Protein AF-A0A1A8UK29-F1 (afdb_monomer_lite)

InterPro domains:
  IPR009062 Smac/DIABLO-like superfamily [SSF46984] (2-151)
  IPR015142 Smac/DIABLO protein [PF09057] (1-151)
  IPR015142 Smac/DIABLO protein [PTHR32247] (2-151)

pLDDT: mean 91.87, std 12.12, range [48.28, 98.62]

Sequence (151 aa):
ATLALTDALTDYSKAVHSRIAFQRKYLSSLGKMSPAEEESLQQAVRDWRAEAAERLNECKRFESTWINAVNLSKMAAEAAYASGAHQASILVRTNIQVAQSQVEEAQKLSAEADKKLAETKVDEIQRMAEYTAFLEGSDEHEVQEAYLRED

Secondary structure (DSSP, 8-state):
-HHHHHHHHHHHHHHHHHHHHHHHHHHHHTTSS-HHHHHHHHHHHHHHHHHHHHHHHHHHHHHHHHHHHHHHHHHHHHHHHHTT-HHHHHHHHHHHHHHHHHHHHHHHHHHHHHHHHHHHHHHHHHHHHHHHHHHHHHHHHHHHHHHTS--

Foldseek 3Di:
DLVQLLVLLVVLLVLLVVLLVLLVVLLVCQPVDDPVVNVVSVVVNVVSVVVSVVSVVSNVVVVVVVVVVLVVLQVVLVVCVVVVVPVSSVVSVVVSVVSVVSNVVSVVSSVVSVVSSVVSVVVSVVSVVVSVVVVVVVVVVVVVVVVVVVD

Radius of gyration: 25.69 Å; chains: 1; bounding box: 67×18×79 Å

Structure (mmCIF, N/CA/C/O backbone):
data_AF-A0A1A8UK29-F1
#
_entry.id   AF-A0A1A8UK29-F1
#
loop_
_atom_site.group_PDB
_atom_site.id
_atom_site.type_symbol
_atom_site.label_atom_id
_atom_site.label_alt_id
_atom_site.label_comp_id
_atom_site.label_asym_id
_atom_site.label_entity_id
_atom_site.label_seq_id
_atom_site.pdbx_PDB_ins_code
_atom_site.Cartn_x
_atom_site.Cartn_y
_atom_site.Cartn_z
_atom_site.occupancy
_atom_site.B_iso_or_equiv
_atom_site.auth_seq_id
_atom_site.auth_comp_id
_atom_site.auth_asym_id
_atom_site.auth_atom_id
_atom_site.pdbx_PDB_model_num
ATOM 1 N N . ALA A 1 1 ? 6.023 6.525 -13.508 1.00 93.94 1 ALA A N 1
ATOM 2 C CA . ALA A 1 1 ? 5.519 5.273 -12.905 1.00 93.94 1 ALA A CA 1
ATOM 3 C C . ALA A 1 1 ? 6.085 5.067 -11.503 1.00 93.94 1 ALA A C 1
ATOM 5 O O . ALA A 1 1 ? 5.285 4.985 -10.588 1.00 93.94 1 ALA A O 1
ATOM 6 N N . THR A 1 2 ? 7.415 5.056 -11.315 1.00 98.25 2 THR A N 1
ATOM 7 C CA . THR A 1 2 ? 8.047 4.900 -9.984 1.00 98.25 2 THR A CA 1
ATOM 8 C C . THR A 1 2 ? 7.551 5.935 -8.980 1.00 98.25 2 THR A C 1
ATOM 10 O O . THR A 1 2 ? 6.970 5.545 -7.980 1.00 98.25 2 THR A O 1
ATOM 13 N N . LEU A 1 3 ? 7.666 7.229 -9.310 1.00 98.06 3 LEU A N 1
ATOM 14 C CA . LEU A 1 3 ? 7.211 8.319 -8.438 1.00 98.06 3 LEU A CA 1
ATOM 15 C C . LEU A 1 3 ? 5.725 8.190 -8.053 1.00 98.06 3 LEU A C 1
ATOM 17 O O . LEU A 1 3 ? 5.375 8.271 -6.887 1.00 98.06 3 LEU A O 1
ATOM 21 N N . ALA A 1 4 ? 4.856 7.897 -9.024 1.00 98.38 4 ALA A N 1
ATOM 22 C CA . ALA A 1 4 ? 3.425 7.727 -8.762 1.00 98.38 4 ALA A CA 1
ATOM 23 C C . ALA A 1 4 ? 3.131 6.565 -7.796 1.00 98.38 4 ALA A C 1
ATOM 25 O O . ALA A 1 4 ? 2.244 6.677 -6.958 1.00 98.38 4 ALA A O 1
ATOM 26 N N . LEU A 1 5 ? 3.874 5.456 -7.896 1.00 98.62 5 LEU A N 1
ATOM 27 C CA . LEU A 1 5 ? 3.731 4.336 -6.969 1.00 98.62 5 LEU A CA 1
ATOM 28 C C . LEU A 1 5 ? 4.274 4.680 -5.576 1.00 98.62 5 LEU A C 1
ATOM 30 O O . LEU A 1 5 ? 3.617 4.379 -4.586 1.00 98.62 5 LEU A O 1
ATOM 34 N N . THR A 1 6 ? 5.444 5.317 -5.483 1.00 98.56 6 THR A N 1
ATOM 35 C CA . THR A 1 6 ? 6.024 5.708 -4.188 1.00 98.56 6 THR A CA 1
ATOM 36 C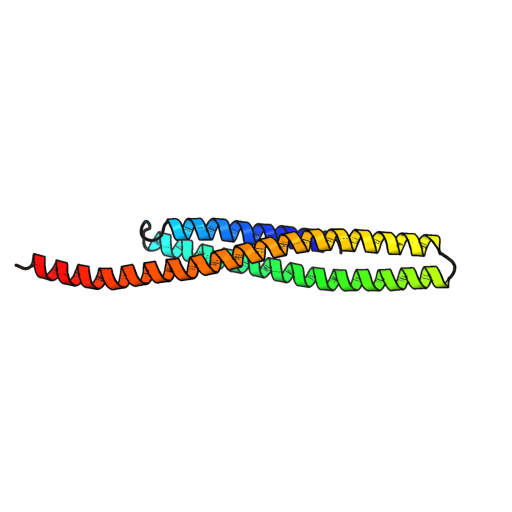 C . THR A 1 6 ? 5.156 6.732 -3.460 1.00 98.56 6 THR A C 1
ATOM 38 O O . THR A 1 6 ? 4.959 6.610 -2.250 1.00 98.56 6 THR A O 1
ATOM 41 N N . ASP A 1 7 ? 4.584 7.693 -4.187 1.00 98.25 7 ASP A N 1
ATOM 42 C CA . ASP A 1 7 ? 3.665 8.689 -3.630 1.00 98.25 7 ASP A CA 1
ATOM 43 C C . ASP A 1 7 ? 2.374 8.018 -3.146 1.00 98.25 7 ASP A C 1
ATOM 45 O O . ASP A 1 7 ? 1.969 8.219 -2.003 1.00 98.25 7 ASP A O 1
ATOM 49 N N . ALA A 1 8 ? 1.788 7.124 -3.953 1.00 98.50 8 ALA A N 1
ATOM 50 C CA . ALA A 1 8 ? 0.589 6.383 -3.564 1.00 98.50 8 ALA A CA 1
ATOM 51 C C . ALA A 1 8 ? 0.810 5.516 -2.311 1.00 98.50 8 ALA A C 1
ATOM 53 O O . ALA A 1 8 ? -0.012 5.543 -1.396 1.00 98.50 8 ALA A O 1
ATOM 54 N N . LEU A 1 9 ? 1.936 4.796 -2.226 1.00 98.56 9 LEU A N 1
ATOM 55 C CA . LEU A 1 9 ? 2.304 4.004 -1.042 1.00 98.56 9 LEU A CA 1
ATOM 56 C C . LEU A 1 9 ? 2.487 4.886 0.199 1.00 98.56 9 LEU A C 1
ATOM 58 O O . LEU A 1 9 ? 2.077 4.520 1.306 1.00 98.56 9 LEU A O 1
ATOM 62 N N . THR A 1 10 ? 3.078 6.066 0.018 1.00 98.25 10 THR A N 1
ATOM 63 C CA . THR A 1 10 ? 3.264 7.045 1.090 1.00 98.25 10 THR A CA 1
ATOM 64 C C . THR A 1 10 ? 1.920 7.574 1.587 1.00 98.25 10 THR A C 1
ATOM 66 O O . THR A 1 10 ? 1.681 7.623 2.795 1.00 98.25 10 THR A O 1
ATOM 69 N N . ASP A 1 11 ? 1.015 7.934 0.682 1.00 97.94 11 ASP A N 1
ATOM 70 C CA . ASP A 1 11 ? -0.301 8.463 1.037 1.00 97.94 11 ASP A CA 1
ATOM 71 C C . ASP A 1 11 ? -1.218 7.396 1.641 1.00 97.94 11 ASP A C 1
ATOM 73 O O . ASP A 1 11 ? -1.939 7.683 2.600 1.00 97.94 11 ASP A O 1
ATOM 77 N N . TYR A 1 12 ? -1.124 6.147 1.179 1.00 98.62 12 TYR A N 1
ATOM 78 C CA . TYR A 1 12 ? -1.751 5.006 1.844 1.00 98.62 12 TYR A CA 1
ATOM 79 C C . TYR A 1 12 ? -1.241 4.843 3.282 1.00 98.62 12 TYR A C 1
ATOM 81 O O . TYR A 1 12 ? -2.039 4.786 4.219 1.00 98.62 12 TYR A O 1
ATOM 89 N N . SER A 1 13 ? 0.080 4.858 3.483 1.00 98.25 13 SER A N 1
ATOM 90 C CA . SER A 1 13 ? 0.688 4.738 4.815 1.00 98.25 13 SER A CA 1
ATOM 91 C C . SER A 1 13 ? 0.213 5.850 5.759 1.00 98.25 13 SER A C 1
ATOM 93 O O . SER A 1 13 ? -0.141 5.588 6.912 1.00 98.25 13 SER A O 1
ATOM 95 N N . LYS A 1 14 ? 0.132 7.098 5.271 1.00 97.44 14 LYS A N 1
ATOM 96 C CA . LYS A 1 14 ? -0.428 8.228 6.032 1.00 97.44 14 LYS A CA 1
ATOM 97 C C . LYS A 1 14 ? -1.895 7.996 6.397 1.00 97.44 14 LYS A C 1
ATOM 99 O O . LYS A 1 14 ? -2.258 8.195 7.554 1.00 97.44 14 LYS A O 1
ATOM 104 N N . ALA A 1 15 ? -2.728 7.561 5.449 1.00 97.62 15 ALA A N 1
ATOM 105 C CA . ALA A 1 15 ? -4.143 7.283 5.698 1.00 97.62 15 ALA A CA 1
ATOM 106 C C . ALA A 1 15 ? -4.327 6.190 6.766 1.00 97.62 15 ALA A C 1
ATOM 108 O O . ALA A 1 15 ? -5.136 6.342 7.685 1.00 97.62 15 ALA A O 1
ATOM 109 N N . VAL A 1 16 ? -3.519 5.126 6.709 1.00 98.12 16 VAL A N 1
ATOM 110 C CA . VAL A 1 16 ? -3.502 4.061 7.722 1.00 98.12 16 VAL A CA 1
ATOM 111 C C . VAL A 1 16 ? -3.108 4.603 9.097 1.00 98.12 16 VAL A C 1
ATOM 113 O O . VAL A 1 16 ? -3.787 4.314 10.084 1.00 98.12 16 VAL A O 1
ATOM 116 N N . HIS A 1 17 ? -2.061 5.425 9.192 1.00 97.56 17 HIS A N 1
ATOM 117 C CA . HIS A 1 17 ? -1.656 6.028 10.463 1.00 97.56 17 HIS A CA 1
ATOM 118 C C . HIS A 1 17 ? -2.714 6.972 11.046 1.00 97.56 17 HIS A C 1
ATOM 120 O O . HIS A 1 17 ? -2.998 6.887 12.243 1.00 97.56 17 HIS A O 1
ATOM 126 N N . SER A 1 18 ? -3.338 7.814 10.219 1.00 95.56 18 SER A N 1
ATOM 127 C CA . SER A 1 18 ? -4.444 8.686 10.635 1.00 95.56 18 SER A CA 1
ATOM 128 C C . SER A 1 18 ? -5.620 7.876 11.174 1.00 95.56 18 SER A C 1
ATOM 130 O O . SER A 1 18 ? -6.127 8.166 12.260 1.00 95.56 18 SER A O 1
ATOM 132 N N . ARG A 1 19 ? -5.989 6.792 10.481 1.00 95.31 19 ARG A N 1
ATOM 133 C CA . ARG A 1 19 ? -7.007 5.850 10.953 1.00 95.31 19 ARG A CA 1
ATOM 134 C C . ARG A 1 19 ? -6.635 5.238 12.305 1.00 95.31 19 ARG A C 1
ATOM 136 O O . ARG A 1 19 ? -7.479 5.204 13.193 1.00 95.31 19 ARG A O 1
ATOM 143 N N . ILE A 1 20 ? -5.403 4.752 12.481 1.00 96.44 20 ILE A N 1
ATOM 144 C CA . ILE A 1 20 ? -4.942 4.162 13.752 1.00 96.44 20 ILE A CA 1
ATOM 145 C C . ILE A 1 20 ? -5.047 5.180 14.893 1.00 96.44 20 ILE A C 1
ATOM 147 O O . ILE A 1 20 ? -5.548 4.853 15.969 1.00 96.44 20 ILE A O 1
ATOM 151 N N . ALA A 1 21 ? -4.587 6.413 14.667 1.00 95.19 21 ALA A N 1
ATOM 152 C CA . ALA A 1 21 ? -4.640 7.474 15.668 1.00 95.19 21 ALA A CA 1
ATOM 153 C C . ALA A 1 21 ? -6.087 7.791 16.076 1.00 95.19 21 ALA A C 1
ATOM 155 O O . ALA A 1 21 ? -6.390 7.882 17.268 1.00 95.19 21 ALA A O 1
ATOM 156 N N . PHE A 1 22 ? -6.985 7.890 15.094 1.00 93.81 22 PHE A N 1
ATOM 157 C CA . PHE A 1 22 ? -8.407 8.096 15.336 1.00 93.81 22 PHE A CA 1
ATOM 158 C C . PHE A 1 22 ? -9.031 6.931 16.116 1.00 93.81 22 PHE A C 1
ATOM 160 O O . PHE A 1 22 ? -9.676 7.154 17.139 1.00 93.81 22 PHE A O 1
ATOM 167 N N . GLN A 1 23 ? -8.771 5.690 15.694 1.00 93.56 23 GLN A N 1
ATOM 168 C CA . GLN A 1 23 ? -9.289 4.481 16.338 1.00 93.56 23 GLN A CA 1
ATOM 169 C C . GLN A 1 23 ? -8.884 4.412 17.816 1.00 93.56 23 GLN A C 1
ATOM 171 O O . GLN A 1 23 ? -9.723 4.184 18.681 1.00 93.56 23 GLN A O 1
ATOM 176 N N . ARG A 1 24 ? -7.611 4.668 18.135 1.00 94.12 24 ARG A N 1
ATOM 177 C CA . ARG A 1 24 ? -7.126 4.670 19.527 1.00 94.12 24 ARG A CA 1
ATOM 178 C C . ARG A 1 24 ? -7.808 5.736 20.381 1.00 94.12 24 ARG A C 1
ATOM 180 O O . ARG A 1 24 ? -8.111 5.488 21.550 1.00 94.12 24 ARG A O 1
ATOM 187 N N . LYS A 1 25 ? -8.055 6.918 19.806 1.00 92.00 25 LYS A N 1
ATOM 188 C CA . LYS A 1 25 ? -8.783 7.995 20.484 1.00 92.00 25 LYS A CA 1
ATOM 189 C C . LYS A 1 25 ? -10.228 7.580 20.767 1.00 92.00 25 LYS A C 1
ATOM 191 O O . LYS A 1 25 ? -10.651 7.713 21.910 1.00 92.00 25 LYS A O 1
ATOM 196 N N . TYR A 1 26 ? -10.921 7.019 19.773 1.00 91.44 26 TYR A N 1
ATOM 197 C CA . TYR A 1 26 ? -12.284 6.493 19.914 1.00 91.44 26 TYR A CA 1
ATOM 198 C C . TYR A 1 26 ? -12.379 5.427 21.018 1.00 91.44 26 TYR A C 1
ATOM 200 O O . TYR A 1 26 ? -13.186 5.548 21.934 1.00 91.44 26 TYR A O 1
ATOM 208 N N . LEU A 1 27 ? -11.478 4.439 21.017 1.00 91.69 27 LEU A N 1
ATOM 209 C CA . LEU A 1 27 ? -11.456 3.398 22.053 1.00 91.69 27 LEU A CA 1
ATOM 210 C C . LEU A 1 27 ? -11.203 3.959 23.464 1.00 91.69 27 LEU A C 1
ATOM 212 O O . LEU A 1 27 ? -11.622 3.380 24.463 1.00 91.69 27 LEU A O 1
ATOM 216 N N . SER A 1 28 ? -10.499 5.085 23.585 1.00 92.00 28 SER A N 1
ATOM 217 C CA . SER A 1 28 ? -10.218 5.732 24.877 1.00 92.00 28 SER A CA 1
ATOM 218 C C . SER A 1 28 ? -11.385 6.583 25.401 1.00 92.00 28 SER A C 1
ATOM 220 O O . SER A 1 28 ? -11.411 6.932 26.591 1.00 92.00 28 SER A O 1
ATOM 222 N N . SER A 1 29 ? -12.331 6.928 24.524 1.00 90.94 29 SER A N 1
ATOM 223 C CA . SER A 1 29 ? -13.538 7.691 24.844 1.00 90.94 29 SER A CA 1
ATOM 224 C C . SER A 1 29 ? -14.785 6.826 25.041 1.00 90.94 29 SER A C 1
ATOM 226 O O . SER A 1 29 ? -15.813 7.377 25.419 1.00 90.94 29 SER A O 1
ATOM 228 N N . LEU A 1 30 ? -14.708 5.502 24.852 1.00 89.38 30 LEU A N 1
ATOM 229 C CA . LEU A 1 30 ? -15.824 4.586 25.129 1.00 89.38 30 LEU A CA 1
ATOM 230 C C . LEU A 1 30 ? -16.416 4.825 26.529 1.00 89.38 30 LEU A C 1
ATOM 232 O O . LEU A 1 30 ? -15.677 5.020 27.499 1.00 89.38 30 LEU A O 1
ATOM 236 N N . GLY A 1 31 ? -17.749 4.863 26.609 1.00 86.12 31 GLY A N 1
ATOM 237 C CA . GLY A 1 31 ? -18.501 5.136 27.839 1.00 86.12 31 GLY A CA 1
ATOM 238 C C . GLY A 1 31 ? -18.473 6.588 28.338 1.00 86.12 31 GLY A C 1
ATOM 239 O O . GLY A 1 31 ? -19.058 6.877 29.376 1.00 86.12 31 GLY A O 1
ATOM 240 N N . LYS A 1 32 ? -17.804 7.515 27.637 1.00 90.56 32 LYS A N 1
ATOM 241 C CA . LYS A 1 32 ? -17.695 8.940 28.023 1.00 90.56 32 LYS A CA 1
ATOM 242 C C . LYS A 1 32 ? -18.400 9.884 27.047 1.00 90.56 32 LYS A C 1
ATOM 244 O O . LYS A 1 32 ? -18.146 11.085 27.075 1.00 90.56 32 LYS A O 1
ATOM 249 N N . MET A 1 33 ? -19.203 9.338 26.142 1.00 89.19 33 MET A N 1
ATOM 250 C CA . MET A 1 33 ? -19.790 10.059 25.015 1.00 89.19 33 MET A CA 1
ATOM 251 C C . MET A 1 33 ? -21.299 9.887 25.020 1.00 89.19 33 MET A C 1
ATOM 253 O O . MET A 1 33 ? -21.807 8.857 25.458 1.00 89.19 33 MET A O 1
ATOM 257 N N . SER A 1 34 ? -22.010 10.894 24.526 1.00 90.69 34 SER A N 1
ATOM 258 C CA . SER A 1 34 ? -23.442 10.772 24.263 1.00 90.69 34 SER A CA 1
ATOM 259 C C . SER A 1 34 ? -23.707 9.841 23.068 1.00 90.69 34 SER A C 1
ATOM 261 O O . SER A 1 34 ? -22.844 9.709 22.195 1.00 90.69 34 SER A O 1
ATOM 263 N N . PRO A 1 35 ? -24.914 9.255 22.954 1.00 88.62 35 PRO A N 1
ATOM 264 C CA . PRO A 1 35 ? -25.262 8.388 21.824 1.00 88.62 35 PRO A CA 1
ATOM 265 C C . PRO A 1 35 ? -25.066 9.052 20.451 1.00 88.62 35 PRO A C 1
ATOM 267 O O . PRO A 1 35 ? -24.581 8.424 19.514 1.00 88.62 35 PRO A O 1
ATOM 270 N N . ALA A 1 36 ? -25.378 10.349 20.337 1.00 91.75 36 ALA A N 1
ATOM 271 C CA . ALA A 1 36 ? -25.201 11.104 19.095 1.00 91.75 36 ALA A CA 1
ATOM 272 C C . ALA A 1 36 ? -23.717 11.313 18.735 1.00 91.75 36 ALA A C 1
ATOM 274 O O . ALA A 1 36 ? -23.333 11.256 17.565 1.00 91.75 36 ALA A O 1
ATOM 275 N N . GLU A 1 37 ? -22.864 11.553 19.735 1.00 91.75 37 GLU A N 1
ATOM 276 C CA . GLU A 1 37 ? -21.417 11.648 19.521 1.00 91.75 37 GLU A CA 1
ATOM 277 C C . GLU A 1 37 ? -20.820 10.292 19.143 1.00 91.75 37 GLU A C 1
ATOM 279 O O . GLU A 1 37 ? -19.945 10.229 18.277 1.00 91.75 37 GLU A O 1
ATOM 284 N N . GLU A 1 38 ? -21.299 9.210 19.757 1.00 89.06 38 GLU A N 1
ATOM 285 C CA . GLU A 1 38 ? -20.870 7.858 19.422 1.00 89.06 38 GLU A CA 1
ATOM 286 C C . GLU A 1 38 ? -21.222 7.497 17.974 1.00 89.06 38 GLU A C 1
ATOM 288 O O . GLU A 1 38 ? -20.342 7.058 17.231 1.00 89.06 38 GLU A O 1
ATOM 293 N N . GLU A 1 39 ? -22.459 7.746 17.537 1.00 91.06 39 GLU A N 1
ATOM 294 C CA . GLU A 1 39 ? -22.889 7.503 16.155 1.00 91.06 39 GLU A CA 1
ATOM 295 C C . GLU A 1 39 ? -22.022 8.277 15.145 1.00 91.06 39 GLU A C 1
ATOM 297 O O . GLU A 1 39 ? -21.557 7.717 14.144 1.00 91.06 39 GLU A O 1
ATOM 302 N N . SER A 1 40 ? -21.736 9.548 15.442 1.00 92.94 40 SER A N 1
ATOM 303 C CA . SER A 1 40 ? -20.865 10.400 14.628 1.00 92.94 40 SER A CA 1
ATOM 304 C C . SER A 1 40 ? -19.441 9.841 14.525 1.00 92.94 40 SER A C 1
ATOM 306 O O . SER A 1 40 ? -18.879 9.743 13.429 1.00 92.94 40 SER A O 1
ATOM 308 N N . LEU A 1 41 ? -18.852 9.393 15.641 1.00 91.19 41 LEU A N 1
ATOM 309 C CA . LEU A 1 41 ? -17.525 8.778 15.614 1.00 91.19 41 LEU A CA 1
ATOM 310 C C . LEU A 1 41 ? -17.519 7.428 14.896 1.00 91.19 41 LEU A C 1
ATOM 312 O O . LEU A 1 41 ? -16.571 7.149 14.163 1.00 91.19 41 LEU A O 1
ATOM 316 N N . GLN A 1 42 ? -18.559 6.607 15.051 1.00 89.56 42 GLN A N 1
ATOM 317 C CA . GLN A 1 42 ? -18.689 5.354 14.308 1.00 89.56 42 GLN A CA 1
ATOM 318 C C . GLN A 1 42 ? -18.778 5.606 12.795 1.00 89.56 42 GLN A C 1
ATOM 320 O O . GLN A 1 42 ? -18.169 4.867 12.016 1.00 89.56 42 GLN A O 1
ATOM 325 N N . GLN A 1 43 ? -19.481 6.660 12.361 1.00 93.06 43 GLN A N 1
ATOM 326 C CA . GLN A 1 43 ? -19.480 7.078 10.958 1.00 93.06 43 GLN A CA 1
ATOM 327 C C . GLN A 1 43 ? -18.079 7.494 10.505 1.00 93.06 43 GLN A C 1
ATOM 329 O O . GLN A 1 43 ? -17.592 6.982 9.499 1.00 93.06 43 GLN A O 1
ATOM 334 N N . ALA A 1 44 ? -17.377 8.308 11.291 1.00 93.44 44 ALA A N 1
ATOM 335 C CA . ALA A 1 44 ? -16.003 8.686 10.977 1.00 93.44 44 ALA A CA 1
ATOM 336 C C . ALA A 1 44 ? -15.054 7.469 10.897 1.00 93.44 44 ALA A C 1
ATOM 338 O O . ALA A 1 44 ? -14.183 7.429 10.028 1.00 93.44 44 ALA A O 1
ATOM 339 N N . VAL A 1 45 ? -15.226 6.432 11.734 1.00 89.69 45 VAL A N 1
ATOM 340 C CA . VAL A 1 45 ? -14.480 5.162 11.601 1.00 89.69 45 VAL A CA 1
ATOM 341 C C . VAL A 1 45 ? -14.743 4.511 10.238 1.00 89.69 45 VAL A C 1
ATOM 343 O O . VAL A 1 45 ? -13.802 4.014 9.608 1.00 89.69 45 VAL A O 1
ATOM 346 N N . ARG A 1 46 ? -16.000 4.487 9.772 1.00 92.44 46 ARG A N 1
ATOM 347 C CA . ARG A 1 46 ? -16.359 3.945 8.449 1.00 92.44 46 ARG A CA 1
ATOM 348 C C . ARG A 1 46 ? -15.697 4.742 7.326 1.00 92.44 46 ARG A C 1
ATOM 350 O O . ARG A 1 46 ? -15.111 4.129 6.435 1.00 92.44 46 ARG A O 1
ATOM 357 N N . ASP A 1 47 ? -15.700 6.066 7.420 1.00 94.81 47 ASP A N 1
ATOM 358 C CA . ASP A 1 47 ? -15.101 6.947 6.414 1.00 94.81 47 ASP A CA 1
ATOM 359 C C . ASP A 1 47 ? -13.579 6.751 6.333 1.00 94.81 47 ASP A C 1
ATOM 361 O O . ASP A 1 47 ? -13.033 6.520 5.254 1.00 94.81 47 ASP A O 1
ATOM 365 N N . TRP A 1 48 ? -12.884 6.698 7.476 1.00 93.69 48 TRP A N 1
ATOM 366 C CA . TRP A 1 48 ? -11.445 6.402 7.520 1.00 93.69 48 TRP A CA 1
ATOM 367 C C . TRP A 1 48 ? -11.094 5.016 6.965 1.00 93.69 48 TRP A C 1
ATOM 369 O O . TRP A 1 48 ? -10.012 4.815 6.407 1.00 93.69 48 TRP A O 1
ATOM 379 N N . ARG A 1 49 ? -11.984 4.030 7.131 1.00 93.31 49 ARG A N 1
ATOM 380 C CA . ARG A 1 49 ? -11.817 2.693 6.541 1.00 93.31 49 ARG A CA 1
ATOM 381 C C . ARG A 1 49 ? -11.969 2.728 5.025 1.00 93.31 49 ARG A C 1
ATOM 383 O O . ARG A 1 49 ? -11.172 2.078 4.349 1.00 93.31 49 ARG A O 1
ATOM 390 N N . ALA A 1 50 ? -12.956 3.463 4.518 1.00 96.19 50 ALA A N 1
ATOM 391 C CA . ALA A 1 50 ? -13.182 3.630 3.087 1.00 96.19 50 ALA A CA 1
ATOM 392 C C . ALA A 1 50 ? -12.002 4.350 2.417 1.00 96.19 50 ALA A C 1
ATOM 394 O O . ALA A 1 50 ? -11.454 3.833 1.447 1.00 96.19 50 ALA A O 1
ATOM 395 N N . GLU A 1 51 ? -11.534 5.451 3.006 1.00 96.12 51 GLU A N 1
ATOM 396 C CA . GLU A 1 51 ? -10.380 6.226 2.532 1.00 96.12 51 GLU A CA 1
ATOM 397 C C . GLU A 1 51 ? -9.108 5.366 2.420 1.00 96.12 51 GLU A C 1
ATOM 399 O O . GLU A 1 51 ? -8.436 5.340 1.388 1.00 96.12 51 GLU A O 1
ATOM 404 N N . ALA A 1 52 ? -8.779 4.595 3.465 1.00 95.75 52 ALA A N 1
ATOM 405 C CA . ALA A 1 52 ? -7.617 3.706 3.427 1.00 95.75 52 ALA A CA 1
ATOM 406 C C . ALA A 1 52 ? -7.761 2.611 2.350 1.00 95.75 52 ALA A C 1
ATOM 408 O O . ALA A 1 52 ? -6.781 2.247 1.699 1.00 95.75 52 ALA A O 1
ATOM 409 N N . ALA A 1 53 ? -8.975 2.089 2.141 1.00 96.94 53 ALA A N 1
ATOM 410 C CA . ALA A 1 53 ? -9.241 1.087 1.112 1.00 96.94 53 ALA A CA 1
ATOM 411 C C . ALA A 1 53 ? -9.126 1.661 -0.310 1.00 96.94 53 ALA A C 1
ATOM 413 O O . ALA A 1 53 ? -8.587 0.995 -1.196 1.00 96.94 53 ALA A O 1
ATOM 414 N N . GLU A 1 54 ? -9.587 2.893 -0.530 1.00 97.94 54 GLU A N 1
ATOM 415 C CA . GLU A 1 54 ? -9.433 3.600 -1.801 1.00 97.94 54 GLU A CA 1
ATOM 416 C C . GLU A 1 54 ? -7.953 3.808 -2.138 1.00 97.94 54 GLU A C 1
ATOM 418 O O . GLU A 1 54 ? -7.502 3.387 -3.205 1.00 97.94 54 GLU A O 1
ATOM 423 N N . ARG A 1 55 ? -7.161 4.322 -1.189 1.00 98.06 55 ARG A N 1
ATOM 424 C CA . ARG A 1 55 ? -5.712 4.518 -1.374 1.00 98.06 55 ARG A CA 1
ATOM 425 C C . ARG A 1 55 ? -4.969 3.214 -1.646 1.00 98.06 55 ARG A C 1
ATOM 427 O O . ARG A 1 55 ? -4.068 3.176 -2.484 1.00 98.06 55 ARG A O 1
ATOM 434 N N . LEU A 1 56 ? -5.374 2.117 -1.004 1.00 97.81 56 LEU A N 1
ATOM 435 C CA . LEU A 1 56 ? -4.819 0.796 -1.298 1.00 97.81 56 LEU A CA 1
ATOM 436 C C . LEU A 1 56 ? -5.126 0.352 -2.737 1.00 97.81 56 LEU A C 1
ATOM 438 O O . LEU A 1 56 ? -4.279 -0.245 -3.404 1.00 97.81 56 LEU A O 1
ATOM 442 N N . ASN A 1 57 ? -6.330 0.630 -3.239 1.00 98.00 57 ASN A N 1
ATOM 443 C CA . ASN A 1 57 ? -6.686 0.320 -4.624 1.00 98.00 57 ASN A CA 1
ATOM 444 C C . ASN A 1 57 ? -5.887 1.170 -5.622 1.00 98.00 57 ASN A C 1
ATOM 446 O O . ASN A 1 57 ? -5.454 0.650 -6.653 1.00 98.00 57 ASN A O 1
ATOM 450 N N . GLU A 1 58 ? -5.624 2.439 -5.307 1.00 97.56 58 GLU A N 1
ATOM 451 C CA . GLU A 1 58 ? -4.729 3.280 -6.107 1.00 97.56 58 GLU A CA 1
ATOM 452 C C . GLU A 1 58 ? -3.303 2.721 -6.148 1.00 97.56 58 GLU A C 1
ATOM 454 O O . GLU A 1 58 ? -2.731 2.619 -7.237 1.00 97.56 58 GLU A O 1
ATOM 459 N N . CYS A 1 59 ? -2.766 2.274 -5.005 1.00 98.19 59 CYS A N 1
ATOM 460 C CA . CYS A 1 59 ? -1.462 1.605 -4.939 1.00 98.19 59 CYS A CA 1
ATOM 461 C C . CYS A 1 59 ? -1.402 0.414 -5.901 1.00 98.19 59 CYS A C 1
ATOM 463 O O . CYS A 1 59 ? -0.495 0.345 -6.726 1.00 98.19 59 CYS A O 1
ATOM 465 N N . LYS A 1 60 ? -2.407 -0.473 -5.877 1.00 98.12 60 LYS A N 1
ATOM 466 C CA . LYS A 1 60 ? -2.478 -1.643 -6.777 1.00 98.12 60 LYS A CA 1
ATOM 467 C C . LYS A 1 60 ? -2.499 -1.246 -8.256 1.00 98.12 60 LYS A C 1
ATOM 469 O O . LYS A 1 60 ? -1.845 -1.879 -9.087 1.00 98.12 60 LYS A O 1
ATOM 474 N N . ARG A 1 61 ? -3.234 -0.184 -8.607 1.00 98.12 61 ARG A N 1
ATOM 475 C CA . ARG A 1 61 ? -3.289 0.334 -9.985 1.00 98.12 61 ARG A CA 1
ATOM 476 C C . ARG A 1 61 ? -1.923 0.851 -10.442 1.00 98.12 61 ARG A C 1
ATOM 478 O O . ARG A 1 61 ? -1.477 0.538 -11.552 1.00 98.12 61 ARG A O 1
ATOM 485 N N . PHE A 1 62 ? -1.254 1.638 -9.602 1.00 98.44 62 PHE A N 1
ATOM 486 C CA . PHE A 1 62 ? 0.075 2.160 -9.913 1.00 98.44 62 PHE A CA 1
ATOM 487 C C . PHE A 1 62 ? 1.143 1.068 -9.916 1.00 98.44 62 PHE A C 1
ATOM 489 O O . PHE A 1 62 ? 2.032 1.112 -10.762 1.00 98.44 62 PHE A O 1
ATOM 496 N N . GLU A 1 63 ? 1.020 0.057 -9.060 1.00 98.44 63 GLU A N 1
ATOM 497 C CA . GLU A 1 63 ? 1.918 -1.094 -9.010 1.00 98.44 63 GLU A CA 1
ATOM 498 C C . GLU A 1 63 ? 1.872 -1.891 -10.313 1.00 98.44 63 GLU A C 1
ATOM 500 O O . GLU A 1 63 ? 2.911 -2.121 -10.931 1.00 98.44 63 GLU A O 1
ATOM 505 N N . SER A 1 64 ? 0.673 -2.210 -10.811 1.00 98.19 64 SER A N 1
ATOM 506 C CA . SER A 1 64 ? 0.516 -2.865 -12.116 1.00 98.19 64 SER A CA 1
ATOM 507 C C . SER A 1 64 ? 1.156 -2.048 -13.249 1.00 98.19 64 SER A C 1
ATOM 509 O O . SER A 1 64 ? 1.907 -2.577 -14.074 1.00 98.19 64 SER A O 1
ATOM 511 N N . THR A 1 65 ? 0.934 -0.730 -13.249 1.00 98.25 65 THR A N 1
ATOM 512 C CA . THR A 1 65 ? 1.529 0.188 -14.235 1.00 98.25 65 THR A CA 1
ATOM 513 C C . THR A 1 65 ? 3.058 0.221 -14.132 1.00 98.25 65 THR A C 1
ATOM 515 O O . THR A 1 65 ? 3.760 0.250 -15.145 1.00 98.25 65 THR A O 1
ATOM 518 N N . TRP A 1 66 ? 3.590 0.204 -12.912 1.00 98.62 66 TRP A N 1
ATOM 519 C CA . TRP A 1 66 ? 5.021 0.227 -12.642 1.00 98.62 66 TRP A CA 1
ATOM 520 C C . TRP A 1 66 ? 5.716 -1.069 -13.060 1.00 98.62 66 TRP A C 1
ATOM 522 O O . TRP A 1 66 ? 6.739 -1.002 -13.740 1.00 98.62 66 TRP A O 1
ATOM 532 N N . ILE A 1 67 ? 5.131 -2.231 -12.757 1.00 98.56 67 ILE A N 1
ATOM 533 C CA . ILE A 1 67 ? 5.641 -3.540 -13.194 1.00 98.56 67 ILE A CA 1
ATOM 534 C C . ILE A 1 67 ? 5.769 -3.579 -14.721 1.00 98.56 67 ILE A C 1
ATOM 536 O O . ILE A 1 67 ? 6.814 -3.966 -15.251 1.00 98.56 67 ILE A O 1
ATOM 540 N N . ASN A 1 68 ? 4.745 -3.108 -15.438 1.00 98.38 68 ASN A N 1
ATOM 541 C CA . ASN A 1 68 ? 4.777 -3.036 -16.899 1.00 98.38 68 ASN A CA 1
ATOM 542 C C . ASN A 1 68 ? 5.890 -2.106 -17.406 1.00 98.38 68 ASN A C 1
ATOM 544 O O . ASN A 1 68 ? 6.641 -2.481 -18.307 1.00 98.38 68 ASN A O 1
ATOM 548 N N . ALA A 1 69 ? 6.050 -0.925 -16.802 1.00 98.38 69 ALA A N 1
ATOM 549 C CA . ALA A 1 69 ? 7.111 0.016 -17.164 1.00 98.38 69 ALA A CA 1
ATOM 550 C C . ALA A 1 69 ? 8.522 -0.553 -16.914 1.00 98.38 69 ALA A C 1
ATOM 552 O O . ALA A 1 69 ? 9.423 -0.365 -17.736 1.00 98.38 69 ALA A O 1
ATOM 553 N N . VAL A 1 70 ? 8.718 -1.286 -15.813 1.00 98.50 70 VAL A N 1
ATOM 554 C CA . VAL A 1 70 ? 9.982 -1.971 -15.503 1.00 98.50 70 VAL A CA 1
ATOM 555 C C . VAL A 1 70 ? 10.273 -3.063 -16.530 1.00 98.50 70 VAL A C 1
ATOM 557 O O . VAL A 1 70 ? 11.394 -3.137 -17.031 1.00 98.50 70 VAL A O 1
ATOM 560 N N . ASN A 1 71 ? 9.284 -3.881 -16.893 1.00 98.44 71 ASN A N 1
ATOM 561 C CA . ASN A 1 71 ? 9.462 -4.945 -17.884 1.00 98.44 71 ASN A CA 1
ATOM 562 C C . ASN A 1 71 ? 9.802 -4.389 -19.272 1.00 98.44 71 ASN A C 1
ATOM 564 O O . ASN A 1 71 ? 10.753 -4.855 -19.897 1.00 98.44 71 ASN A O 1
ATOM 568 N N . LEU A 1 72 ? 9.108 -3.334 -19.712 1.00 98.50 72 LEU A N 1
ATOM 569 C CA . LEU A 1 72 ? 9.445 -2.626 -20.952 1.00 98.50 72 LEU A CA 1
ATOM 570 C C . LEU A 1 72 ? 10.876 -2.069 -20.915 1.00 98.50 72 LEU A C 1
ATOM 572 O O . LEU A 1 72 ? 11.618 -2.194 -21.887 1.00 98.50 72 LEU A O 1
ATOM 576 N N . SER A 1 73 ? 11.293 -1.506 -19.779 1.00 98.38 73 SER A N 1
ATOM 577 C CA . SER A 1 73 ? 12.653 -0.981 -19.604 1.00 98.38 73 SER A CA 1
ATOM 578 C C . SER A 1 73 ? 13.712 -2.089 -19.653 1.00 98.38 73 SER A C 1
ATOM 580 O O . SER A 1 73 ? 14.777 -1.893 -20.236 1.00 98.38 73 SER A O 1
ATOM 582 N N . LYS A 1 74 ? 13.427 -3.273 -19.095 1.00 98.56 74 LYS A N 1
ATOM 583 C CA . LYS A 1 74 ? 14.316 -4.445 -19.196 1.00 98.56 74 LYS A CA 1
ATOM 584 C C . LYS A 1 74 ? 14.492 -4.880 -20.651 1.00 98.56 74 LYS A C 1
ATOM 586 O O . LYS A 1 74 ? 15.628 -5.005 -21.102 1.00 98.56 74 LYS A O 1
ATOM 591 N N . MET A 1 75 ? 13.392 -5.003 -21.397 1.00 98.62 75 MET A N 1
ATOM 592 C CA . MET A 1 75 ? 13.433 -5.327 -22.829 1.00 98.62 75 MET A CA 1
ATOM 593 C C . MET A 1 75 ? 14.219 -4.278 -23.629 1.00 98.62 75 MET A C 1
ATOM 595 O O . MET A 1 75 ? 15.027 -4.626 -24.487 1.00 98.62 75 MET A O 1
ATOM 599 N N . ALA A 1 76 ? 14.040 -2.988 -23.324 1.00 98.50 76 ALA A N 1
ATOM 600 C CA . ALA A 1 76 ? 14.797 -1.912 -23.962 1.00 98.50 76 ALA A CA 1
ATOM 601 C C . ALA A 1 76 ? 16.303 -2.008 -23.665 1.00 98.50 76 ALA A C 1
ATOM 603 O O . ALA A 1 76 ? 17.125 -1.831 -24.565 1.00 98.50 76 ALA A O 1
ATOM 604 N N . ALA A 1 77 ? 16.680 -2.338 -22.427 1.00 98.56 77 ALA A N 1
ATOM 605 C CA . ALA A 1 77 ? 18.076 -2.554 -22.063 1.00 98.56 77 ALA A CA 1
ATOM 606 C C . ALA A 1 77 ? 18.692 -3.759 -22.795 1.00 98.56 77 ALA A C 1
ATOM 608 O O . ALA A 1 77 ? 19.860 -3.706 -23.185 1.00 98.56 77 ALA A O 1
ATOM 609 N N . GLU A 1 78 ? 17.930 -4.837 -22.986 1.00 98.44 78 GLU A N 1
ATOM 610 C CA . GLU A 1 78 ? 18.353 -6.020 -23.746 1.00 98.44 78 GLU A CA 1
ATOM 611 C C . GLU A 1 78 ? 18.529 -5.708 -25.236 1.00 98.44 78 GLU A C 1
ATOM 613 O O . GLU A 1 78 ? 19.565 -6.038 -25.812 1.00 98.44 78 GLU A O 1
ATOM 618 N N . ALA A 1 79 ? 17.584 -4.991 -25.846 1.00 98.56 79 ALA A N 1
ATOM 619 C CA . ALA A 1 79 ? 17.681 -4.553 -27.238 1.00 98.56 79 ALA A CA 1
ATOM 620 C C . ALA A 1 79 ? 18.869 -3.597 -27.470 1.00 98.56 79 ALA A C 1
ATOM 622 O O . ALA A 1 79 ? 19.601 -3.724 -28.456 1.00 98.56 79 ALA A O 1
ATOM 623 N N . ALA A 1 80 ? 19.115 -2.670 -26.537 1.00 98.56 80 ALA A N 1
ATOM 624 C CA . ALA A 1 80 ? 20.288 -1.797 -26.573 1.00 98.56 80 ALA A CA 1
ATOM 625 C C . ALA A 1 80 ? 21.593 -2.602 -26.471 1.00 98.56 80 ALA A C 1
ATOM 627 O O . ALA A 1 80 ? 22.553 -2.325 -27.183 1.00 98.56 80 ALA A O 1
ATOM 628 N N . TYR A 1 81 ? 21.629 -3.641 -25.632 1.00 98.31 81 TYR A N 1
ATOM 629 C CA . TYR A 1 81 ? 22.793 -4.518 -25.534 1.00 98.31 81 TYR A CA 1
ATOM 630 C C . TYR A 1 81 ? 23.036 -5.291 -26.838 1.00 98.31 81 TYR A C 1
ATOM 632 O O . TYR A 1 81 ? 24.156 -5.291 -27.345 1.00 98.31 81 TYR A O 1
ATOM 640 N N . ALA A 1 82 ? 21.987 -5.902 -27.397 1.00 98.38 82 ALA A N 1
ATOM 641 C CA . ALA A 1 82 ? 22.061 -6.710 -28.615 1.00 98.38 82 ALA A CA 1
ATOM 642 C C . ALA A 1 82 ? 22.459 -5.901 -29.861 1.00 98.38 82 ALA A C 1
ATOM 644 O O . ALA A 1 82 ? 23.082 -6.438 -30.771 1.00 98.38 82 ALA A O 1
ATOM 645 N N . SER A 1 83 ? 22.137 -4.607 -29.894 1.00 98.00 83 SER A N 1
ATOM 646 C CA . SER A 1 83 ? 22.527 -3.692 -30.976 1.00 98.00 83 SER A CA 1
ATOM 647 C C . SER A 1 83 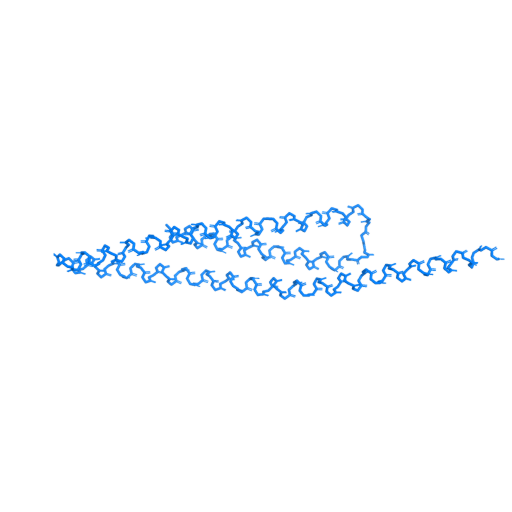? 23.914 -3.056 -30.791 1.00 98.00 83 SER A C 1
ATOM 649 O O . SER A 1 83 ? 24.322 -2.233 -31.607 1.00 98.00 83 SER A O 1
ATOM 651 N N . GLY A 1 84 ? 24.653 -3.416 -29.733 1.00 98.12 84 GLY A N 1
ATOM 652 C CA . GLY A 1 84 ? 25.987 -2.876 -29.435 1.00 98.12 84 GLY A CA 1
ATOM 653 C C . GLY A 1 84 ? 25.984 -1.543 -28.673 1.00 98.12 84 GLY A C 1
ATOM 654 O O . GLY A 1 84 ? 27.046 -1.023 -28.330 1.00 98.12 84 GLY A O 1
ATOM 655 N N . ALA A 1 85 ? 24.815 -0.999 -28.326 1.00 98.38 85 ALA A N 1
ATOM 656 C CA . ALA A 1 85 ? 24.665 0.203 -27.504 1.00 98.38 85 ALA A CA 1
ATOM 657 C C . ALA A 1 85 ? 24.843 -0.104 -25.999 1.00 98.38 85 ALA A C 1
ATOM 659 O O . ALA A 1 85 ? 23.963 0.142 -25.168 1.00 98.38 85 ALA A O 1
ATOM 660 N N . HIS A 1 86 ? 26.007 -0.642 -25.622 1.00 97.94 86 HIS A N 1
ATOM 661 C CA . HIS A 1 86 ? 26.272 -1.135 -24.264 1.00 97.94 86 HIS A CA 1
ATOM 662 C C . HIS A 1 86 ? 26.117 -0.068 -23.172 1.00 97.94 86 HIS A C 1
ATOM 664 O O . HIS A 1 86 ? 25.554 -0.360 -22.118 1.00 97.94 86 HIS A O 1
ATOM 670 N N . GLN A 1 87 ? 26.552 1.172 -23.422 1.00 98.19 87 GLN A N 1
ATOM 671 C CA . GLN A 1 87 ? 26.412 2.265 -22.449 1.00 98.19 87 GLN A CA 1
ATOM 672 C C . GLN A 1 87 ? 24.940 2.598 -22.164 1.00 98.19 87 GLN A C 1
ATOM 674 O O . GLN A 1 87 ? 24.564 2.792 -21.010 1.00 98.19 87 GLN A O 1
ATOM 679 N N . ALA A 1 88 ? 24.085 2.582 -23.192 1.00 98.25 88 ALA A N 1
ATOM 680 C CA . ALA A 1 88 ? 22.648 2.784 -23.023 1.00 98.25 88 ALA A CA 1
ATOM 681 C C . ALA A 1 88 ? 22.011 1.631 -22.231 1.00 98.25 88 ALA A C 1
ATOM 683 O O . ALA A 1 88 ? 21.212 1.868 -21.329 1.00 98.25 88 ALA A O 1
ATOM 684 N N . SER A 1 89 ? 22.415 0.386 -22.508 1.00 98.56 89 SER A N 1
ATOM 685 C CA . SER A 1 89 ? 21.963 -0.784 -21.745 1.00 98.56 89 SER A CA 1
ATOM 686 C C . SER A 1 89 ? 22.320 -0.683 -20.258 1.00 98.56 89 SER A C 1
ATOM 688 O O . SER A 1 89 ? 21.459 -0.893 -19.402 1.00 98.56 89 SER A O 1
ATOM 690 N N . ILE A 1 90 ? 23.566 -0.306 -19.941 1.00 98.56 90 ILE A N 1
ATOM 691 C CA . ILE A 1 90 ? 24.018 -0.102 -18.558 1.00 98.56 90 ILE A CA 1
ATOM 692 C C . ILE A 1 90 ? 23.193 0.998 -17.887 1.00 98.56 90 ILE A C 1
ATOM 694 O O . ILE A 1 90 ? 22.651 0.770 -16.809 1.00 98.56 90 ILE A O 1
ATOM 698 N N . LEU A 1 91 ? 23.026 2.151 -18.541 1.00 98.56 91 LEU A N 1
ATOM 699 C CA . LEU A 1 91 ? 22.247 3.266 -18.001 1.00 98.56 91 LEU A CA 1
ATOM 700 C C . LEU A 1 91 ? 20.807 2.857 -17.657 1.00 98.56 91 LEU A C 1
ATOM 702 O O . LEU A 1 91 ? 20.306 3.201 -16.585 1.00 98.56 91 LEU A O 1
ATOM 706 N N . VAL A 1 92 ? 20.131 2.126 -18.546 1.00 98.38 92 VAL A N 1
ATOM 707 C CA . VAL A 1 92 ? 18.752 1.677 -18.303 1.00 98.38 92 VAL A CA 1
ATOM 708 C C . VAL A 1 92 ? 18.703 0.668 -17.153 1.00 98.38 92 VAL A C 1
ATOM 710 O O . VAL A 1 92 ? 17.848 0.792 -16.279 1.00 98.38 92 VAL A O 1
ATOM 713 N N . ARG A 1 93 ? 19.642 -0.286 -17.090 1.00 98.56 93 ARG A N 1
ATOM 714 C CA . ARG A 1 93 ? 19.726 -1.257 -15.983 1.00 98.56 93 ARG A CA 1
ATOM 715 C C . ARG A 1 93 ? 19.949 -0.579 -14.634 1.00 98.56 93 ARG A C 1
ATOM 717 O O . ARG A 1 93 ? 19.248 -0.908 -13.681 1.00 98.56 93 ARG A O 1
ATOM 724 N N . THR A 1 94 ? 20.852 0.395 -14.566 1.00 98.50 94 THR A N 1
ATOM 725 C CA . THR A 1 94 ? 21.092 1.171 -13.344 1.00 98.50 94 THR A CA 1
ATOM 726 C C . THR A 1 94 ? 19.844 1.951 -12.929 1.00 98.50 94 THR A C 1
ATOM 728 O O . THR A 1 94 ? 19.468 1.928 -11.760 1.00 98.50 94 THR A O 1
ATOM 731 N N . ASN A 1 95 ? 19.141 2.586 -13.874 1.00 98.12 95 ASN A N 1
ATOM 732 C CA . ASN A 1 95 ? 17.882 3.276 -13.572 1.00 98.12 95 ASN A CA 1
ATOM 733 C C . ASN A 1 95 ? 16.801 2.324 -13.040 1.00 98.12 95 ASN A C 1
ATOM 735 O O . ASN A 1 95 ? 16.085 2.680 -12.106 1.00 98.12 95 ASN A O 1
ATOM 739 N N . ILE A 1 96 ? 16.697 1.109 -13.591 1.00 98.56 96 ILE A N 1
ATOM 740 C CA . ILE A 1 96 ? 15.776 0.084 -13.079 1.00 98.56 96 ILE A CA 1
ATOM 741 C C . ILE A 1 96 ? 16.123 -0.272 -11.630 1.00 98.56 96 ILE A C 1
ATOM 743 O O . ILE A 1 96 ? 15.223 -0.305 -10.797 1.00 98.56 96 ILE A O 1
ATOM 747 N N . GLN A 1 97 ? 17.402 -0.491 -11.310 1.00 98.50 97 GLN A N 1
ATOM 748 C CA . GLN A 1 97 ? 17.836 -0.822 -9.947 1.00 98.50 97 GLN A CA 1
ATOM 749 C C . GLN A 1 97 ? 17.481 0.281 -8.944 1.00 98.50 97 GLN A C 1
ATOM 751 O O . GLN A 1 97 ? 16.922 -0.006 -7.887 1.00 98.50 97 GLN A O 1
ATOM 756 N N . VAL A 1 98 ? 17.743 1.544 -9.292 1.00 98.38 98 VAL A N 1
ATOM 757 C CA . VAL A 1 98 ? 17.375 2.690 -8.444 1.00 98.38 98 VAL A CA 1
ATOM 758 C C . VAL A 1 98 ? 15.859 2.757 -8.249 1.00 98.38 98 VAL A C 1
ATOM 760 O O . VAL A 1 98 ? 15.392 2.885 -7.120 1.00 98.38 98 VAL A O 1
ATOM 763 N N . ALA A 1 99 ? 15.080 2.609 -9.324 1.00 98.19 99 ALA A N 1
ATOM 764 C CA . ALA A 1 99 ? 13.621 2.623 -9.247 1.00 98.19 99 ALA A CA 1
ATOM 765 C C . ALA A 1 99 ? 13.061 1.490 -8.370 1.00 98.19 99 ALA A C 1
ATOM 767 O O . ALA A 1 99 ? 12.106 1.708 -7.629 1.00 98.19 99 ALA A O 1
ATOM 768 N N . GLN A 1 100 ? 13.644 0.292 -8.445 1.00 98.56 100 GLN A N 1
ATOM 769 C CA . GLN A 1 100 ? 13.262 -0.843 -7.603 1.00 98.56 100 GLN A CA 1
ATOM 770 C C . GLN A 1 100 ? 13.576 -0.582 -6.129 1.00 98.56 100 GLN A C 1
ATOM 772 O O . GLN A 1 100 ? 12.700 -0.781 -5.295 1.00 98.56 100 GLN A O 1
ATOM 777 N N . SER A 1 101 ? 14.767 -0.061 -5.821 1.00 98.50 101 SER A N 1
ATOM 778 C CA . SER A 1 101 ? 15.155 0.275 -4.445 1.00 98.50 101 SER A CA 1
ATOM 779 C C . SER A 1 101 ? 14.228 1.319 -3.813 1.00 98.50 101 SER A C 1
ATOM 781 O O . SER A 1 101 ? 13.871 1.186 -2.647 1.00 98.50 101 SER A O 1
ATOM 783 N N . GLN A 1 102 ? 13.817 2.340 -4.571 1.00 98.00 102 GLN A N 1
ATOM 784 C CA . GLN A 1 102 ? 12.886 3.367 -4.083 1.00 98.00 102 GLN A CA 1
ATOM 785 C C . GLN A 1 102 ? 11.502 2.791 -3.762 1.00 98.00 102 GLN A C 1
ATOM 787 O O . GLN A 1 102 ? 10.895 3.137 -2.750 1.00 98.00 102 GLN A O 1
ATOM 792 N N . VAL A 1 103 ? 10.994 1.905 -4.623 1.00 98.50 103 VAL A N 1
ATOM 793 C CA . VAL A 1 103 ? 9.696 1.254 -4.403 1.00 98.50 103 VAL A CA 1
ATOM 794 C C . VAL A 1 103 ? 9.759 0.292 -3.221 1.00 98.50 103 VAL A C 1
ATOM 796 O O . VAL A 1 103 ? 8.833 0.283 -2.417 1.00 98.50 103 VAL A O 1
ATOM 799 N N . GLU A 1 104 ? 10.849 -0.458 -3.068 1.00 98.44 104 GLU A N 1
ATOM 800 C CA . GLU A 1 104 ? 11.048 -1.372 -1.938 1.00 98.44 104 GLU A CA 1
ATOM 801 C C . GLU A 1 104 ? 11.034 -0.633 -0.590 1.00 98.44 104 GLU A C 1
ATOM 803 O O . GLU A 1 104 ? 10.381 -1.075 0.357 1.00 98.44 104 GLU A O 1
ATOM 808 N N . GLU A 1 105 ? 11.689 0.528 -0.503 1.00 97.94 105 GLU A N 1
ATOM 809 C CA . GLU A 1 105 ? 11.667 1.359 0.704 1.00 97.94 105 GLU A CA 1
ATOM 810 C C . GLU A 1 105 ? 10.243 1.833 1.044 1.00 97.94 105 GLU A C 1
ATOM 812 O O . GLU A 1 105 ? 9.788 1.679 2.181 1.00 97.94 105 GLU A O 1
ATOM 817 N N . ALA A 1 106 ? 9.502 2.335 0.052 1.00 97.69 106 ALA A N 1
ATOM 818 C CA . ALA A 1 106 ? 8.116 2.764 0.239 1.00 97.69 106 ALA A CA 1
ATOM 819 C C . ALA A 1 106 ? 7.186 1.594 0.624 1.00 97.69 106 ALA A C 1
ATOM 821 O O . ALA A 1 106 ? 6.331 1.735 1.502 1.00 97.69 106 ALA A O 1
ATOM 822 N N . GLN A 1 107 ? 7.374 0.416 0.021 1.00 98.19 107 GLN A N 1
ATOM 823 C CA . GLN A 1 107 ? 6.630 -0.801 0.358 1.00 98.19 107 GLN A CA 1
ATOM 824 C C . GLN A 1 107 ? 6.907 -1.254 1.794 1.00 98.19 107 GLN A C 1
ATOM 826 O O . GLN A 1 107 ? 5.980 -1.651 2.500 1.00 98.19 107 GLN A O 1
ATOM 831 N N . LYS A 1 108 ? 8.157 -1.158 2.260 1.00 98.12 108 LYS A N 1
ATOM 832 C CA . LYS A 1 108 ? 8.521 -1.488 3.643 1.00 98.12 108 LYS A CA 1
ATOM 833 C C . LYS A 1 108 ? 7.788 -0.599 4.650 1.00 98.12 108 LYS A C 1
ATOM 835 O O . LYS A 1 108 ? 7.266 -1.114 5.637 1.00 98.12 108 LYS A O 1
ATOM 840 N N . LEU A 1 109 ? 7.718 0.708 4.391 1.00 96.19 109 LEU A N 1
ATOM 841 C CA . LEU A 1 109 ? 6.976 1.650 5.238 1.00 96.19 109 LEU A CA 1
ATOM 842 C C . LEU A 1 109 ? 5.473 1.331 5.256 1.00 96.19 109 LEU A C 1
ATOM 844 O O . LEU A 1 109 ? 4.865 1.278 6.326 1.00 96.19 109 LEU A O 1
ATOM 848 N N . SER A 1 110 ? 4.896 1.032 4.090 1.00 97.50 110 SER A N 1
ATOM 849 C CA . SER A 1 110 ? 3.499 0.600 3.975 1.00 97.50 110 SER A CA 1
ATOM 850 C C . SER A 1 110 ? 3.222 -0.683 4.762 1.00 97.50 110 SER A C 1
ATOM 852 O O . SER A 1 110 ? 2.241 -0.759 5.500 1.00 97.50 110 SER A O 1
ATOM 854 N N . ALA A 1 111 ? 4.101 -1.681 4.664 1.00 98.19 111 ALA A N 1
ATOM 855 C CA . ALA A 1 111 ? 3.960 -2.939 5.392 1.00 98.19 111 ALA A CA 1
ATOM 856 C C . ALA A 1 111 ? 4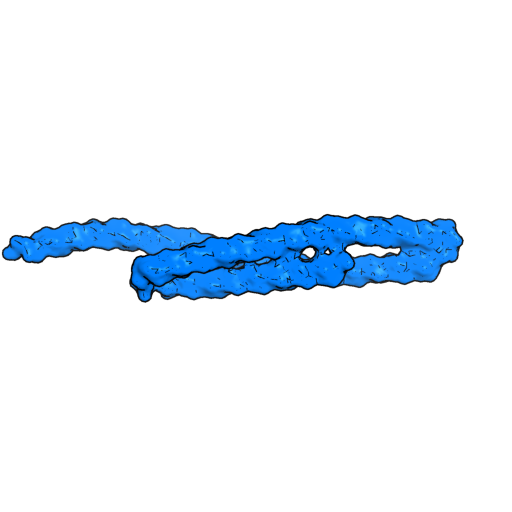.052 -2.746 6.917 1.00 98.19 111 ALA A C 1
ATOM 858 O O . ALA A 1 111 ? 3.355 -3.417 7.681 1.00 98.19 111 ALA A O 1
ATOM 859 N N . GLU A 1 112 ? 4.885 -1.812 7.383 1.00 98.19 112 GLU A N 1
ATOM 860 C CA . GLU A 1 112 ? 4.946 -1.449 8.799 1.00 98.19 112 GLU A CA 1
ATOM 861 C C . GLU A 1 112 ? 3.636 -0.801 9.278 1.00 98.19 112 GLU A C 1
ATOM 863 O O . GLU A 1 112 ? 3.144 -1.123 10.367 1.00 98.19 112 GLU A O 1
ATOM 868 N N . ALA A 1 113 ? 3.046 0.083 8.468 1.00 97.69 113 ALA A N 1
ATOM 869 C CA . ALA A 1 113 ? 1.748 0.682 8.760 1.00 97.69 113 ALA A CA 1
ATOM 870 C C . ALA A 1 113 ? 0.641 -0.385 8.837 1.00 97.69 113 ALA A C 1
ATOM 872 O O . ALA A 1 113 ? -0.144 -0.382 9.790 1.00 97.69 113 ALA A O 1
ATOM 873 N N . ASP A 1 114 ? 0.627 -1.347 7.910 1.00 97.88 114 ASP A N 1
ATOM 874 C CA . ASP A 1 114 ? -0.318 -2.470 7.909 1.00 97.88 114 ASP A CA 1
ATOM 875 C C . ASP A 1 114 ? -0.171 -3.365 9.141 1.00 97.88 114 ASP A C 1
ATOM 877 O O . ASP A 1 114 ? -1.170 -3.750 9.757 1.00 97.88 114 ASP A O 1
ATOM 881 N N . LYS A 1 115 ? 1.067 -3.656 9.554 1.00 98.12 115 LYS A N 1
ATOM 882 C CA . LYS A 1 115 ? 1.335 -4.408 10.785 1.00 98.12 115 LYS A CA 1
ATOM 883 C C . LYS A 1 115 ? 0.743 -3.696 12.004 1.00 98.12 115 LYS A C 1
ATOM 885 O O . LYS A 1 115 ? -0.003 -4.305 12.770 1.00 98.12 115 LYS A O 1
ATOM 890 N N . LYS A 1 116 ? 1.006 -2.394 12.153 1.00 97.56 116 LYS A N 1
ATOM 891 C CA . LYS A 1 116 ? 0.452 -1.575 13.248 1.00 97.56 116 LYS A CA 1
ATOM 892 C C . LYS A 1 116 ? -1.075 -1.502 13.199 1.00 97.56 116 LYS A C 1
ATOM 894 O O . LYS A 1 116 ? -1.736 -1.463 14.241 1.00 97.56 116 LYS A O 1
ATOM 899 N N . LEU A 1 117 ? -1.654 -1.480 11.998 1.00 96.62 117 LEU A N 1
ATOM 900 C CA . LEU A 1 117 ? -3.100 -1.516 11.817 1.00 96.62 117 LEU A CA 1
ATOM 901 C C . LEU A 1 117 ? -3.685 -2.852 12.281 1.00 96.62 117 LEU A C 1
ATOM 903 O O . LEU A 1 117 ? -4.720 -2.854 12.942 1.00 96.62 117 LEU A O 1
ATOM 907 N N . ALA A 1 118 ? -3.037 -3.973 11.961 1.00 96.69 118 ALA A N 1
ATOM 908 C CA . ALA A 1 118 ? -3.457 -5.296 12.413 1.00 96.69 118 ALA A CA 1
ATOM 909 C C . ALA A 1 118 ? -3.416 -5.411 13.945 1.00 96.69 118 ALA A C 1
ATOM 911 O O . ALA A 1 118 ? -4.402 -5.835 14.541 1.00 96.69 118 ALA A O 1
ATOM 912 N N . GLU A 1 119 ? -2.338 -4.948 14.582 1.00 95.31 119 GLU A N 1
ATOM 913 C CA . GLU A 1 119 ? -2.222 -4.884 16.048 1.00 95.31 119 GLU A CA 1
ATOM 914 C C . GLU A 1 119 ? -3.354 -4.046 16.666 1.00 95.31 119 GLU A C 1
ATOM 916 O O . GLU A 1 119 ? -4.004 -4.467 17.619 1.00 95.31 119 GLU A O 1
ATOM 921 N N . THR A 1 120 ? -3.654 -2.887 16.073 1.00 94.31 120 THR A N 1
ATOM 922 C CA . THR A 1 120 ? -4.727 -2.001 16.556 1.00 94.31 120 THR A CA 1
ATOM 923 C C . THR A 1 120 ? -6.120 -2.616 16.375 1.00 94.31 120 THR A C 1
ATOM 925 O O . THR A 1 120 ? -6.995 -2.383 17.201 1.00 9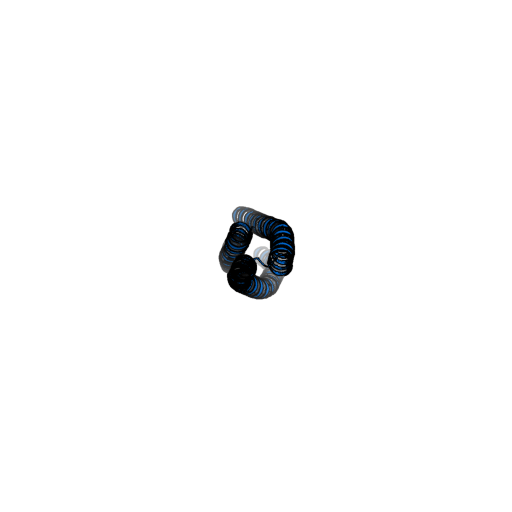4.31 120 THR A O 1
ATOM 928 N N . LYS A 1 121 ? -6.349 -3.421 15.328 1.00 92.94 121 LYS A N 1
ATOM 929 C CA . LYS A 1 121 ? -7.624 -4.136 15.135 1.00 92.94 121 LYS A CA 1
ATOM 930 C C . LYS A 1 121 ? -7.865 -5.196 16.210 1.00 92.94 121 LYS A C 1
ATOM 932 O O . LYS A 1 121 ? -9.010 -5.414 16.583 1.00 92.94 121 LYS A O 1
ATOM 937 N N . VAL A 1 122 ? -6.812 -5.862 16.686 1.00 94.38 122 VAL A N 1
ATOM 938 C CA . VAL A 1 122 ? -6.934 -6.842 17.776 1.00 94.38 122 VAL A CA 1
ATOM 939 C C . VAL A 1 122 ? -7.370 -6.144 19.066 1.00 94.38 122 VAL A C 1
ATOM 941 O O . VAL A 1 122 ? -8.338 -6.577 19.684 1.00 94.38 122 VAL A O 1
ATOM 944 N N . ASP A 1 123 ? -6.718 -5.028 19.411 1.00 91.62 123 ASP A N 1
ATOM 945 C CA . ASP A 1 123 ? -7.095 -4.193 20.564 1.00 91.62 123 ASP A CA 1
ATOM 946 C C . ASP A 1 123 ? -8.531 -3.655 20.435 1.00 91.62 123 ASP A C 1
ATOM 948 O O . ASP A 1 123 ? -9.310 -3.723 21.381 1.00 91.62 123 ASP A O 1
ATOM 952 N N . GLU A 1 124 ? -8.921 -3.197 19.239 1.00 92.25 124 GLU A N 1
ATOM 953 C CA . GLU A 1 124 ? -10.293 -2.763 18.950 1.00 92.25 124 GLU A CA 1
ATOM 954 C C . GLU A 1 124 ? -11.319 -3.856 19.264 1.00 92.25 124 GLU A C 1
ATOM 956 O O . GLU A 1 124 ? -12.285 -3.589 19.973 1.00 92.25 124 GLU A O 1
ATOM 961 N N . ILE A 1 125 ? -11.120 -5.076 18.756 1.00 93.31 125 ILE A N 1
ATOM 962 C CA . ILE A 1 125 ? -12.060 -6.186 18.966 1.00 93.31 125 ILE A CA 1
ATOM 963 C C . ILE A 1 125 ? -12.203 -6.494 20.456 1.00 93.31 125 ILE A C 1
ATOM 965 O O . ILE A 1 125 ? -13.324 -6.627 20.944 1.00 93.31 125 ILE A O 1
ATOM 969 N N . GLN A 1 126 ? -11.083 -6.580 21.176 1.00 93.75 126 GLN A N 1
ATOM 970 C CA . GLN A 1 126 ? -11.093 -6.863 22.606 1.00 93.75 126 GLN A CA 1
ATOM 971 C C . GLN A 1 126 ? -11.844 -5.774 23.386 1.00 93.75 126 GLN A C 1
ATOM 973 O O . GLN A 1 126 ? -12.763 -6.077 24.142 1.00 93.75 126 GLN A O 1
ATOM 978 N N . ARG A 1 127 ? -11.498 -4.502 23.165 1.00 92.44 127 ARG A N 1
ATOM 979 C CA . ARG A 1 127 ? -12.062 -3.367 23.912 1.00 92.44 127 ARG A CA 1
ATOM 980 C C . ARG A 1 127 ? -13.538 -3.141 23.603 1.00 92.44 127 ARG A C 1
ATOM 982 O O . ARG A 1 127 ? -14.296 -2.788 24.500 1.00 92.44 127 ARG A O 1
ATOM 989 N N . MET A 1 128 ? -13.957 -3.362 22.356 1.00 91.38 128 MET A N 1
ATOM 990 C CA . MET A 1 128 ? -15.373 -3.304 21.992 1.00 91.38 128 MET A CA 1
ATOM 991 C C . MET A 1 128 ? -16.164 -4.447 22.636 1.00 91.38 128 MET A C 1
ATOM 993 O O . MET A 1 128 ? -17.251 -4.194 23.138 1.00 91.38 128 MET A O 1
ATOM 997 N N . ALA A 1 129 ? -15.619 -5.668 22.690 1.00 92.12 129 ALA A N 1
ATOM 998 C CA . ALA A 1 129 ? -16.279 -6.791 23.361 1.00 92.12 129 ALA A CA 1
ATOM 999 C C . ALA A 1 129 ? -16.441 -6.551 24.873 1.00 92.12 129 ALA A C 1
ATOM 1001 O O . ALA A 1 129 ? -17.517 -6.782 25.418 1.00 92.12 129 ALA A O 1
ATOM 1002 N N . GLU A 1 130 ? -15.401 -6.036 25.538 1.00 91.12 130 GLU A N 1
ATOM 1003 C CA . GLU A 1 130 ? -15.453 -5.640 26.953 1.00 91.12 130 GLU A CA 1
ATOM 1004 C C . GLU A 1 130 ? -16.502 -4.541 27.198 1.00 91.12 130 GLU A C 1
ATOM 1006 O O . GLU A 1 130 ? -17.257 -4.610 28.167 1.00 91.12 130 GLU A O 1
ATOM 1011 N N . TYR A 1 131 ? -16.586 -3.548 26.306 1.00 89.75 131 TYR A N 1
ATOM 1012 C CA . TYR A 1 131 ? -17.569 -2.469 26.406 1.00 89.75 131 TYR A CA 1
ATOM 1013 C C . TYR A 1 131 ? -19.008 -2.961 26.203 1.00 89.75 131 TYR A C 1
ATOM 1015 O O . TYR A 1 131 ? -19.886 -2.602 26.983 1.00 89.75 131 TYR A O 1
ATOM 1023 N N . THR A 1 132 ? -19.259 -3.818 25.209 1.00 89.12 132 THR A N 1
ATOM 1024 C CA . THR A 1 132 ? -20.587 -4.409 24.989 1.00 89.12 132 THR A CA 1
ATOM 1025 C C . THR A 1 132 ? -21.024 -5.266 26.178 1.00 89.12 132 THR A C 1
ATOM 1027 O O . THR A 1 132 ? -22.143 -5.103 26.650 1.00 89.12 132 THR A O 1
ATOM 1030 N N . ALA A 1 133 ? -20.131 -6.095 26.731 1.00 90.19 133 ALA A N 1
ATOM 1031 C CA . ALA A 1 133 ? -20.431 -6.886 27.925 1.00 90.19 133 ALA A CA 1
ATOM 1032 C C . ALA A 1 133 ? -20.737 -6.009 29.155 1.00 90.19 133 ALA A C 1
ATOM 1034 O O . ALA A 1 133 ? -21.601 -6.347 29.961 1.00 90.19 133 ALA A O 1
ATOM 1035 N N . PHE A 1 134 ? -20.053 -4.866 29.299 1.00 86.94 134 PHE A N 1
ATOM 1036 C CA . PHE A 1 134 ? -20.355 -3.892 30.349 1.00 86.94 134 PHE A CA 1
ATOM 1037 C C . PHE A 1 134 ? -21.752 -3.275 30.190 1.00 86.94 134 PHE A C 1
ATOM 1039 O O . PHE A 1 134 ? -22.462 -3.138 31.183 1.00 86.94 134 PHE A O 1
ATOM 1046 N N . LEU A 1 135 ? -22.162 -2.928 28.965 1.00 84.81 135 LEU A N 1
ATOM 1047 C CA . LEU A 1 135 ? -23.505 -2.399 28.700 1.00 84.81 135 LEU A CA 1
ATOM 1048 C C . LEU A 1 135 ? -24.594 -3.440 29.001 1.00 84.81 135 LEU A C 1
ATOM 1050 O O . LEU A 1 135 ? -25.564 -3.119 29.678 1.00 84.81 135 LEU A O 1
ATOM 1054 N N . GLU A 1 136 ? -24.403 -4.693 28.580 1.00 81.75 136 GLU A N 1
ATOM 1055 C CA . GLU A 1 136 ? -25.348 -5.788 28.856 1.00 81.75 136 GLU A CA 1
ATOM 1056 C C . GLU A 1 136 ? -25.479 -6.081 30.364 1.00 81.75 136 GLU A C 1
ATOM 1058 O O . GLU A 1 136 ? -26.581 -6.298 30.862 1.00 81.75 136 GLU A O 1
ATOM 1063 N N . GLY A 1 137 ? -24.374 -6.030 31.119 1.00 70.50 137 GLY A N 1
ATOM 1064 C CA . GLY A 1 137 ? -24.401 -6.171 32.581 1.00 70.50 137 GLY A CA 1
ATOM 1065 C C . GLY A 1 137 ? -24.956 -4.945 33.323 1.00 70.50 137 GLY A C 1
ATOM 1066 O O . GLY A 1 137 ? -25.435 -5.069 34.450 1.00 70.50 137 GLY A O 1
ATOM 1067 N N . SER A 1 138 ? -24.911 -3.758 32.710 1.00 61.81 138 SER A N 1
ATOM 1068 C CA . SER A 1 138 ? -25.509 -2.529 33.250 1.00 61.81 138 SER A CA 1
ATOM 1069 C C . SER A 1 138 ? -27.035 -2.565 33.198 1.00 61.81 138 SER A C 1
ATOM 1071 O O . SER A 1 138 ? -27.673 -2.109 34.145 1.00 61.81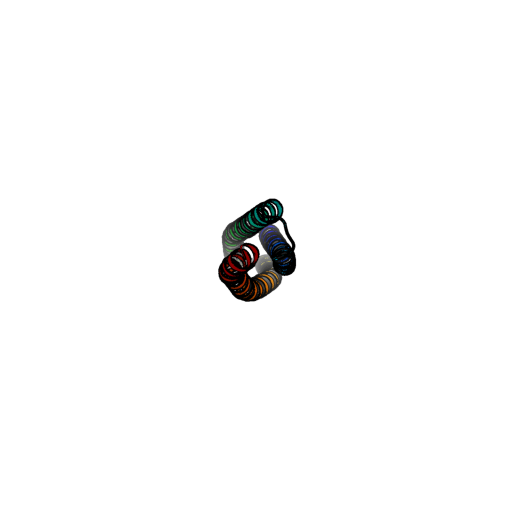 138 SER A O 1
ATOM 1073 N N . ASP A 1 139 ? -27.622 -3.135 32.143 1.00 57.84 139 ASP A N 1
ATOM 1074 C CA . ASP A 1 139 ? -29.077 -3.305 32.031 1.00 57.84 139 ASP A CA 1
ATOM 10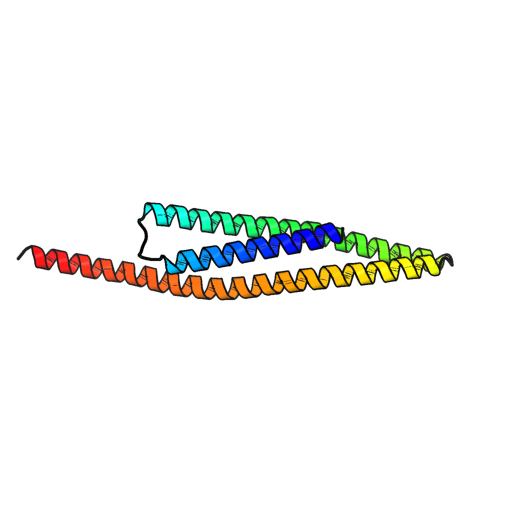75 C C . ASP A 1 139 ? -29.627 -4.195 33.164 1.00 57.84 139 ASP A C 1
ATOM 1077 O O . ASP A 1 139 ? -30.678 -3.902 33.735 1.00 57.84 139 ASP A O 1
ATOM 1081 N N . GLU A 1 140 ? -28.898 -5.241 33.577 1.00 51.72 140 GLU A N 1
ATOM 1082 C CA . GLU A 1 140 ? -29.283 -6.064 34.737 1.00 51.72 140 GLU A CA 1
ATOM 1083 C C . GLU A 1 140 ? -29.236 -5.277 36.063 1.00 51.72 140 GLU A C 1
ATOM 1085 O O . GLU A 1 140 ? -30.071 -5.495 36.949 1.00 51.72 140 GLU A O 1
ATOM 1090 N N . HIS A 1 141 ? -28.299 -4.334 36.198 1.00 48.28 141 HIS A N 1
ATOM 1091 C CA . HIS A 1 141 ? -28.183 -3.460 37.367 1.00 48.28 141 HIS A CA 1
ATOM 1092 C C . HIS A 1 141 ? -29.242 -2.347 37.399 1.00 48.28 141 HIS A C 1
ATOM 1094 O O . HIS A 1 141 ? -29.787 -2.082 38.471 1.00 48.28 141 HIS A O 1
ATOM 1100 N N . GLU A 1 142 ? -29.587 -1.729 36.263 1.00 52.50 142 GLU A N 1
ATOM 1101 C CA . GLU A 1 142 ? -30.682 -0.746 36.190 1.00 52.50 142 GLU A CA 1
ATOM 1102 C C . GLU A 1 142 ? -32.034 -1.378 36.537 1.00 52.50 142 GLU A C 1
ATOM 1104 O O . GLU A 1 142 ? -32.832 -0.776 37.260 1.00 52.50 142 GLU A O 1
ATOM 1109 N N . VAL A 1 143 ? -32.270 -2.618 36.093 1.00 56.75 143 VAL A N 1
ATOM 1110 C CA . VAL A 1 143 ? -33.467 -3.380 36.466 1.00 56.75 143 VAL A CA 1
ATOM 1111 C C . VAL A 1 143 ? -33.501 -3.618 37.978 1.00 56.75 143 VAL A C 1
ATOM 1113 O O . VAL A 1 143 ? -34.529 -3.371 38.603 1.00 56.75 143 VAL A O 1
ATOM 1116 N N . GLN A 1 144 ? -32.388 -4.026 38.598 1.00 50.84 144 GLN A N 1
ATOM 1117 C CA . GLN A 1 144 ? -32.315 -4.210 40.055 1.00 50.84 144 GLN A CA 1
ATOM 1118 C C . GLN A 1 144 ? -32.490 -2.904 40.844 1.00 50.84 144 GLN A C 1
ATOM 1120 O O . GLN A 1 144 ? -33.158 -2.906 41.877 1.00 50.84 144 GLN A O 1
ATOM 1125 N N . GLU A 1 145 ? -31.936 -1.784 40.375 1.00 55.25 145 GLU A N 1
ATOM 1126 C CA . GLU A 1 145 ? -32.116 -0.488 41.035 1.00 55.25 145 GLU A CA 1
ATOM 1127 C C . GLU A 1 145 ? -33.551 0.043 40.941 1.00 55.25 145 GLU A C 1
ATOM 1129 O O . GLU A 1 145 ? -34.011 0.698 41.877 1.00 55.25 145 GLU A O 1
ATOM 1134 N N . ALA A 1 146 ? -34.272 -0.229 39.850 1.00 59.03 146 ALA A N 1
ATOM 1135 C CA . ALA A 1 146 ? -35.674 0.160 39.719 1.00 59.03 146 ALA A CA 1
ATOM 1136 C C . ALA A 1 146 ? -36.556 -0.534 40.773 1.00 59.03 146 ALA A C 1
ATOM 1138 O O . ALA A 1 146 ? -37.371 0.131 41.409 1.00 59.03 146 ALA A O 1
ATOM 1139 N N . TYR A 1 147 ? -36.317 -1.824 41.039 1.00 59.06 147 TYR A N 1
ATOM 1140 C CA . TYR A 1 147 ? -37.021 -2.573 42.089 1.00 59.06 147 TYR A CA 1
ATOM 1141 C C . TYR A 1 147 ? -36.739 -2.054 43.508 1.00 59.06 147 TYR A C 1
ATOM 1143 O O . TYR A 1 147 ? -37.590 -2.181 44.378 1.00 59.06 147 TYR A O 1
ATOM 1151 N N . LEU A 1 148 ? -35.575 -1.443 43.755 1.00 59.25 148 LEU A N 1
ATOM 1152 C CA . LEU A 1 148 ? -35.201 -0.902 45.070 1.00 59.25 148 LEU A CA 1
ATOM 1153 C C . LEU A 1 148 ? -35.735 0.516 45.343 1.00 59.25 148 LEU A C 1
ATOM 1155 O O . LEU A 1 148 ? -35.586 1.009 46.458 1.00 59.25 148 LEU A O 1
ATOM 1159 N N . ARG A 1 149 ? -36.312 1.198 44.343 1.00 65.19 149 ARG A N 1
ATOM 1160 C CA . ARG A 1 149 ? -36.907 2.542 44.498 1.00 65.19 149 ARG A CA 1
ATOM 1161 C C . ARG A 1 149 ? -38.420 2.520 44.724 1.00 65.19 149 ARG A C 1
ATOM 1163 O O . ARG A 1 149 ? -38.985 3.576 45.002 1.00 65.19 149 ARG A O 1
ATOM 1170 N N . GLU A 1 150 ? -39.066 1.368 44.556 1.00 58.81 150 GLU A N 1
ATOM 1171 C CA . GLU A 1 150 ? -40.519 1.211 44.709 1.00 58.81 150 GLU A CA 1
ATOM 1172 C C . GLU A 1 150 ? -40.954 0.768 46.125 1.00 58.81 150 GLU A C 1
ATOM 1174 O O . GLU A 1 150 ? -42.155 0.787 46.404 1.00 58.81 150 GLU A O 1
ATOM 1179 N N . ASP A 1 151 ? -40.003 0.464 47.019 1.00 51.94 151 ASP A N 1
ATOM 1180 C CA . ASP A 1 151 ? -40.212 0.116 48.441 1.00 51.94 151 ASP A CA 1
ATOM 1181 C C . ASP A 1 151 ? -39.983 1.312 49.393 1.00 51.94 151 ASP A C 1
ATOM 1183 O O . ASP A 1 151 ? -40.712 1.410 50.413 1.00 51.94 151 ASP A O 1
#

Organism: Nothobranchius furzeri (NCBI:txid105023)